Protein AF-A0A7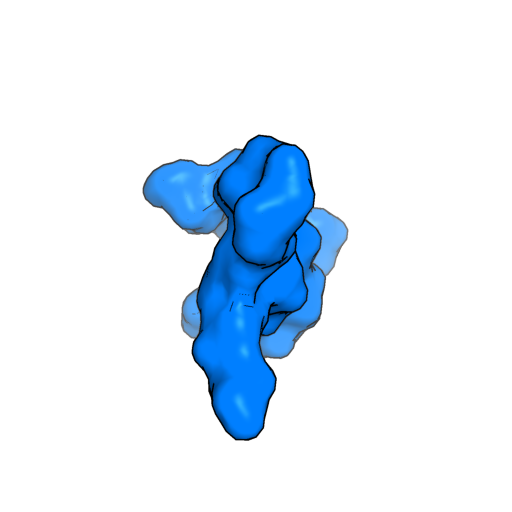C4B6W5-F1 (afdb_monomer)

Mean predicted aligned error: 6.29 Å

Foldseek 3Di:
DPQQADPPPGQGPDFDADPVPRHTHDGPDQADPPPRHGPD

Secondary structure (DSSP, 8-state):
---SB-TTT--B---EE-TTT--EE-TT-SB-TTT--B--

Solvent-accessible surface area (backbone atoms only — not comparable to full-atom values): 2654 Å² total; per-residue (Å²): 134,88,60,55,43,37,92,89,78,64,50,58,61,49,67,45,59,37,91,88,79,60,47,80,32,65,58,89,46,54,46,35,92,85,80,65,48,76,61,112

pLDDT: mean 83.55, std 9.82, range [55.16, 95.12]

Sequence (40 aa):
PNAKFCAGCGTPLQIGKCPKCGAQITPGAKFCPSCGQQLT

Nearest PDB structures (foldseek):
  7r7j-assembly1_A  TM=7.843E-01  e=8.796E-02  Escherichia coli K-12
  5af6-assembly5_J  TM=8.269E-01  e=5.123E-01  Homo sapiens
  7mnr-assembly1_B  TM=8.294E-01  e=9.919E-01  Homo sapiens
  3g9y-assembly1_A  TM=8.177E-01  e=1.149E+00  Homo sapiens
  7mnt-assembly1_B  TM=7.569E-01  e=1.432E+00  Homo sapiens

Structure (mmCIF, N/CA/C/O backbone):
data_AF-A0A7C4B6W5-F1
#
_entry.id   AF-A0A7C4B6W5-F1
#
loop_
_atom_site.group_PDB
_atom_site.id
_atom_site.type_symbol
_atom_site.label_atom_id
_atom_site.label_alt_id
_atom_site.label_comp_id
_atom_site.label_asym_id
_atom_site.label_entity_id
_atom_site.label_seq_id
_atom_site.pdbx_PDB_ins_code
_atom_site.Cartn_x
_atom_site.Cartn_y
_atom_site.Cartn_z
_atom_site.occupancy
_atom_site.B_iso_or_equiv
_atom_site.auth_seq_id
_atom_site.auth_comp_id
_atom_site.auth_asym_id
_atom_site.auth_atom_id
_atom_site.pdbx_PDB_model_num
ATOM 1 N N . PRO A 1 1 ? 0.438 -11.474 -15.334 1.00 55.16 1 PRO A N 1
ATOM 2 C CA . PRO A 1 1 ? 1.474 -11.292 -14.284 1.00 55.16 1 PRO A CA 1
ATOM 3 C C . PRO A 1 1 ? 1.036 -10.238 -13.249 1.00 55.16 1 PRO A C 1
ATOM 5 O O . PRO A 1 1 ? 1.072 -9.050 -13.540 1.00 55.16 1 PRO A O 1
ATOM 8 N N . ASN A 1 2 ? 0.576 -10.666 -12.066 1.00 59.28 2 ASN A N 1
ATOM 9 C CA . ASN A 1 2 ? 0.277 -9.765 -10.944 1.00 59.28 2 ASN A CA 1
ATOM 10 C C . ASN A 1 2 ? 1.588 -9.404 -10.234 1.00 59.28 2 ASN A C 1
ATOM 12 O O . ASN A 1 2 ? 1.976 -10.044 -9.256 1.00 59.28 2 ASN A O 1
ATOM 16 N N . ALA A 1 3 ? 2.314 -8.428 -10.778 1.00 69.19 3 ALA A N 1
ATOM 17 C CA . ALA A 1 3 ? 3.538 -7.931 -10.166 1.00 69.19 3 ALA A CA 1
ATOM 18 C C . ALA A 1 3 ? 3.190 -7.219 -8.850 1.00 69.19 3 ALA A C 1
ATOM 20 O O . ALA A 1 3 ? 2.578 -6.155 -8.847 1.00 69.19 3 ALA A O 1
ATOM 21 N N . LYS A 1 4 ? 3.561 -7.825 -7.716 1.00 74.00 4 LYS A N 1
ATOM 22 C CA . LYS A 1 4 ? 3.336 -7.246 -6.380 1.00 74.00 4 LYS A CA 1
ATOM 23 C C . LYS A 1 4 ? 4.260 -6.057 -6.092 1.00 74.00 4 LYS A C 1
ATOM 25 O O . LYS A 1 4 ? 3.935 -5.222 -5.252 1.00 74.00 4 LYS A O 1
ATOM 30 N N . PHE A 1 5 ? 5.370 -5.961 -6.825 1.00 83.88 5 PHE A N 1
ATOM 31 C CA . PHE A 1 5 ? 6.409 -4.942 -6.693 1.00 83.88 5 PHE A CA 1
ATOM 32 C C . PHE A 1 5 ? 6.922 -4.510 -8.073 1.00 83.88 5 PHE A C 1
ATOM 34 O O . PHE A 1 5 ? 6.880 -5.289 -9.028 1.00 83.88 5 PHE A O 1
ATOM 41 N N . CYS A 1 6 ? 7.402 -3.272 -8.173 1.00 80.81 6 CYS A N 1
ATOM 42 C CA . CYS A 1 6 ? 8.023 -2.711 -9.364 1.00 80.81 6 CYS A CA 1
ATOM 43 C C . CYS A 1 6 ? 9.414 -3.321 -9.564 1.00 80.81 6 CYS A C 1
ATOM 45 O O . CYS A 1 6 ? 10.272 -3.199 -8.693 1.00 80.81 6 CYS A O 1
ATOM 47 N N . ALA A 1 7 ? 9.665 -3.928 -10.724 1.00 83.75 7 ALA A N 1
ATOM 48 C CA . ALA A 1 7 ? 10.942 -4.580 -11.022 1.00 83.75 7 ALA A CA 1
ATOM 49 C C . ALA A 1 7 ? 12.132 -3.604 -11.158 1.00 83.75 7 ALA A C 1
ATOM 51 O O . ALA A 1 7 ? 13.274 -4.042 -11.091 1.00 83.75 7 ALA A O 1
ATOM 52 N N . GLY A 1 8 ? 11.880 -2.300 -11.340 1.00 86.00 8 GLY A N 1
ATOM 53 C CA . GLY A 1 8 ? 12.931 -1.284 -11.487 1.00 86.00 8 GLY A CA 1
ATOM 54 C C . GLY A 1 8 ? 13.370 -0.612 -10.180 1.00 86.00 8 GLY A C 1
ATOM 55 O O . GLY A 1 8 ? 14.524 -0.224 -10.058 1.00 86.00 8 GLY A O 1
ATOM 56 N N . CYS A 1 9 ? 12.472 -0.467 -9.199 1.00 84.06 9 CYS A N 1
ATOM 57 C CA . CYS A 1 9 ? 12.762 0.255 -7.949 1.00 84.06 9 CYS A CA 1
ATOM 58 C C . CYS A 1 9 ? 12.285 -0.451 -6.670 1.00 84.06 9 CYS A C 1
ATOM 60 O O . CYS A 1 9 ? 12.502 0.061 -5.576 1.00 84.06 9 CYS A O 1
ATOM 62 N N . GLY A 1 10 ? 11.631 -1.613 -6.773 1.00 79.38 10 GLY A N 1
ATOM 63 C CA . GLY A 1 10 ? 11.193 -2.411 -5.623 1.00 79.38 10 GLY A CA 1
ATOM 64 C C . GLY A 1 10 ? 9.967 -1.871 -4.882 1.00 79.38 10 GLY A C 1
ATOM 65 O O . GLY A 1 10 ? 9.524 -2.486 -3.913 1.00 79.38 10 GLY A O 1
ATOM 66 N N . THR A 1 11 ? 9.376 -0.756 -5.323 1.00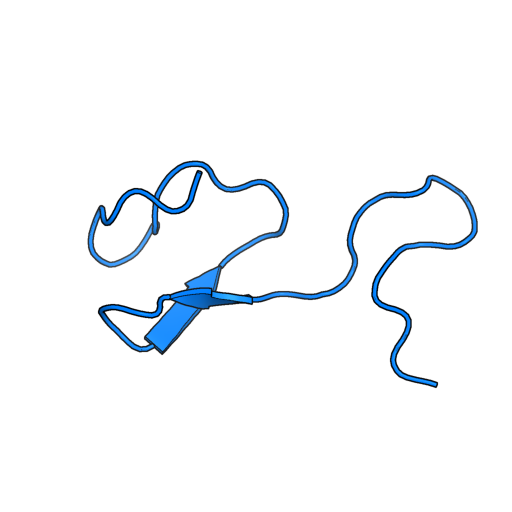 80.69 11 THR A N 1
ATOM 67 C CA . THR A 1 11 ? 8.168 -0.218 -4.687 1.00 80.69 11 THR A CA 1
ATOM 68 C C . THR A 1 11 ? 6.989 -1.179 -4.863 1.00 80.69 11 THR A C 1
ATOM 70 O O . THR A 1 11 ? 6.809 -1.737 -5.949 1.00 80.69 11 THR A O 1
ATOM 73 N N . PRO A 1 12 ? 6.169 -1.417 -3.823 1.00 78.06 12 PRO A N 1
ATOM 74 C CA . PRO A 1 12 ? 5.018 -2.294 -3.958 1.00 78.06 12 PRO A CA 1
ATOM 75 C C . PRO A 1 12 ? 4.011 -1.659 -4.920 1.00 78.06 12 PRO A C 1
ATOM 77 O O . PRO A 1 12 ? 3.577 -0.535 -4.707 1.00 78.06 12 PRO A O 1
ATOM 80 N N . LEU A 1 13 ? 3.652 -2.370 -5.991 1.00 72.38 13 LEU A N 1
ATOM 81 C CA . LEU A 1 13 ? 2.631 -1.932 -6.956 1.00 72.38 13 LEU A CA 1
ATOM 82 C C . LEU A 1 13 ? 1.231 -2.393 -6.542 1.00 72.38 13 LEU A C 1
ATOM 84 O O . LEU A 1 13 ? 0.229 -1.943 -7.096 1.00 72.38 13 LEU A O 1
ATOM 88 N N . GLN A 1 14 ? 1.146 -3.305 -5.570 1.00 68.19 14 GLN A N 1
ATOM 89 C CA . GLN A 1 14 ? -0.130 -3.830 -5.117 1.00 68.19 14 GLN A CA 1
ATOM 90 C C . GLN A 1 14 ? -0.814 -2.838 -4.171 1.00 68.19 14 GLN A C 1
ATOM 92 O O . GLN A 1 14 ? -0.471 -2.727 -2.995 1.00 68.19 14 GLN A O 1
ATOM 97 N N . ILE A 1 15 ? -1.826 -2.154 -4.695 1.00 71.88 15 ILE A N 1
ATOM 98 C CA . ILE A 1 15 ? -2.826 -1.425 -3.913 1.00 71.88 15 ILE A CA 1
ATOM 99 C C . ILE A 1 15 ? -3.625 -2.442 -3.088 1.00 71.88 15 ILE A C 1
ATOM 101 O O . ILE A 1 15 ? -4.271 -3.339 -3.634 1.00 71.88 15 ILE A O 1
ATOM 105 N N . GLY A 1 16 ? -3.531 -2.332 -1.764 1.00 81.88 16 GLY A N 1
ATOM 106 C CA . GLY A 1 16 ? -4.272 -3.172 -0.824 1.00 81.88 16 GLY A CA 1
ATOM 107 C C . GLY A 1 16 ? -5.700 -2.668 -0.615 1.00 81.88 16 GLY A C 1
ATOM 108 O O . GLY A 1 16 ? -6.047 -1.560 -1.019 1.00 81.88 16 GLY A O 1
ATOM 109 N N . LYS A 1 17 ? -6.538 -3.465 0.051 1.00 89.06 17 LYS A N 1
ATOM 110 C CA . LYS A 1 17 ? -7.830 -3.011 0.588 1.00 89.06 17 LYS A CA 1
ATOM 111 C C . LYS A 1 17 ? -7.792 -3.068 2.104 1.00 89.06 17 LYS A C 1
ATOM 113 O O . LYS A 1 17 ? -7.223 -3.998 2.671 1.00 89.06 17 LYS A O 1
ATOM 118 N N . CYS A 1 18 ? -8.385 -2.078 2.756 1.00 91.75 18 CYS A N 1
ATOM 119 C CA . CYS A 1 18 ? -8.447 -2.022 4.204 1.00 91.75 18 CYS A CA 1
ATOM 120 C C . CYS A 1 18 ? -9.241 -3.226 4.718 1.00 91.75 18 CYS A C 1
ATOM 122 O O . CYS A 1 18 ? -10.381 -3.400 4.293 1.00 91.75 18 CYS A O 1
ATOM 124 N N . PRO A 1 19 ? -8.700 -4.029 5.647 1.00 88.38 19 PRO A N 1
ATOM 125 C CA . PRO A 1 19 ? -9.415 -5.190 6.171 1.00 88.38 19 PRO A CA 1
ATOM 126 C C . PRO A 1 19 ? -10.646 -4.790 6.996 1.00 88.38 19 PRO A C 1
ATOM 128 O O . PRO A 1 19 ? -11.573 -5.578 7.135 1.00 88.38 19 PRO A O 1
ATOM 131 N N . LYS A 1 20 ? -10.678 -3.556 7.520 1.00 93.75 20 LYS A N 1
ATOM 132 C CA . LYS A 1 20 ? -11.782 -3.049 8.340 1.00 93.75 20 LYS A CA 1
ATOM 133 C C . LYS A 1 20 ? -12.949 -2.509 7.513 1.00 93.75 20 LYS A C 1
ATOM 135 O O . LYS A 1 20 ? -14.096 -2.776 7.844 1.00 93.75 20 LYS A O 1
ATOM 140 N N . CYS A 1 21 ? -12.673 -1.71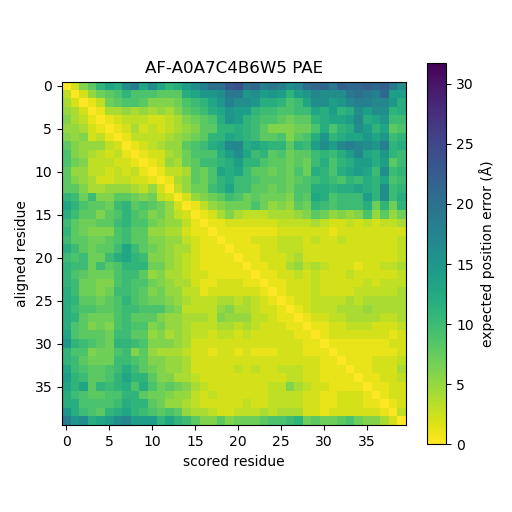2 6.478 1.00 95.12 21 CYS A N 1
ATOM 141 C CA . CYS A 1 21 ? -13.719 -1.018 5.712 1.00 95.12 21 CYS A CA 1
ATOM 142 C C . CYS A 1 21 ? -13.722 -1.321 4.207 1.00 95.12 21 CYS A C 1
ATOM 144 O O . CYS A 1 21 ? -14.593 -0.840 3.493 1.00 95.12 21 CYS A O 1
ATOM 146 N N . GLY A 1 22 ? -12.741 -2.066 3.694 1.00 90.31 22 GLY A N 1
ATOM 147 C CA . GLY A 1 22 ? -12.619 -2.395 2.271 1.00 90.31 22 GLY A CA 1
ATOM 148 C C . GLY A 1 22 ? -12.083 -1.270 1.376 1.00 90.31 22 GLY A C 1
ATOM 149 O O . GLY A 1 22 ? -11.885 -1.504 0.183 1.00 90.31 22 GLY A O 1
ATOM 150 N N . ALA A 1 23 ? -11.813 -0.076 1.921 1.00 91.56 23 ALA A N 1
ATOM 151 C CA . ALA A 1 23 ? -11.287 1.057 1.157 1.00 91.56 23 ALA A CA 1
ATOM 152 C C . ALA A 1 23 ? -9.915 0.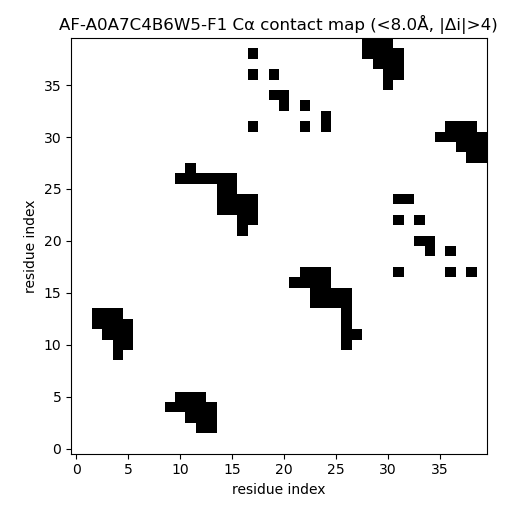747 0.543 1.00 91.56 23 ALA A C 1
ATOM 154 O O . ALA A 1 23 ? -9.111 0.030 1.139 1.00 91.56 23 ALA A O 1
ATOM 155 N N . GLN A 1 24 ? -9.625 1.311 -0.629 1.00 89.25 24 GLN A N 1
ATOM 156 C CA . GLN A 1 24 ? -8.316 1.157 -1.262 1.00 89.25 24 GLN A CA 1
ATOM 157 C C . GLN A 1 24 ? -7.225 1.821 -0.422 1.00 89.25 24 GLN A C 1
ATOM 159 O O . GLN A 1 24 ? -7.392 2.928 0.092 1.00 89.25 24 GLN A O 1
ATOM 164 N N . ILE A 1 25 ? -6.103 1.125 -0.291 1.00 88.75 25 ILE A N 1
ATOM 165 C 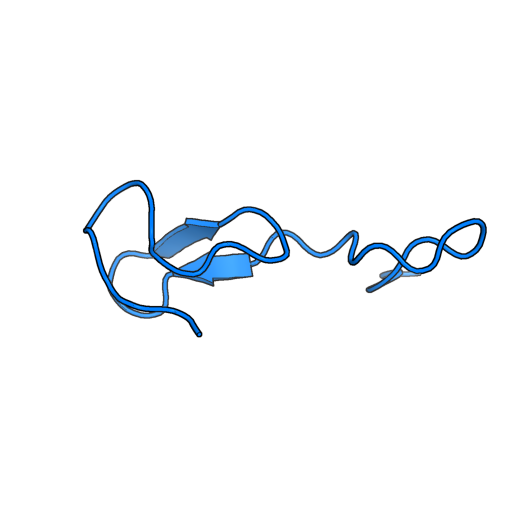CA . ILE A 1 25 ? -4.943 1.573 0.459 1.00 88.75 25 ILE A CA 1
ATOM 166 C C . ILE A 1 25 ? -3.757 1.660 -0.485 1.00 88.75 25 ILE A C 1
ATOM 168 O O . ILE A 1 25 ? -3.460 0.718 -1.225 1.00 88.75 25 ILE A O 1
ATOM 172 N N . THR A 1 26 ? -3.045 2.775 -0.410 1.00 83.69 26 THR A N 1
ATOM 173 C CA . THR A 1 26 ? -1.751 2.905 -1.053 1.00 83.69 26 THR A CA 1
ATOM 174 C C . THR A 1 26 ? -0.701 2.007 -0.389 1.00 83.69 26 THR A C 1
ATOM 176 O O . THR A 1 26 ? -0.727 1.779 0.826 1.00 83.69 26 THR A O 1
ATOM 179 N N . PRO A 1 27 ? 0.249 1.492 -1.178 1.00 79.12 27 PRO A N 1
ATOM 180 C CA . PRO A 1 27 ? 1.377 0.743 -0.654 1.00 79.12 27 PRO A CA 1
ATOM 181 C C . PRO A 1 27 ? 2.181 1.571 0.360 1.00 79.12 27 PRO A C 1
ATOM 183 O O . PRO A 1 27 ? 2.508 2.726 0.099 1.00 79.12 27 PRO A O 1
ATOM 186 N N . GLY A 1 28 ? 2.497 0.987 1.519 1.00 79.69 28 GLY A N 1
ATOM 187 C CA . GLY A 1 28 ? 3.261 1.660 2.580 1.00 79.69 28 GLY A CA 1
ATOM 188 C C . GLY A 1 28 ? 2.451 2.599 3.485 1.00 79.69 28 GLY A C 1
ATOM 189 O O . GLY A 1 28 ? 3.032 3.246 4.359 1.00 79.69 28 GLY A O 1
ATOM 190 N N . ALA A 1 29 ? 1.126 2.680 3.328 1.00 86.38 29 ALA A N 1
ATOM 191 C CA . ALA A 1 29 ? 0.291 3.452 4.242 1.00 86.38 29 ALA A CA 1
ATOM 192 C C . ALA A 1 29 ? 0.269 2.818 5.645 1.00 86.38 29 ALA A C 1
ATOM 194 O O . 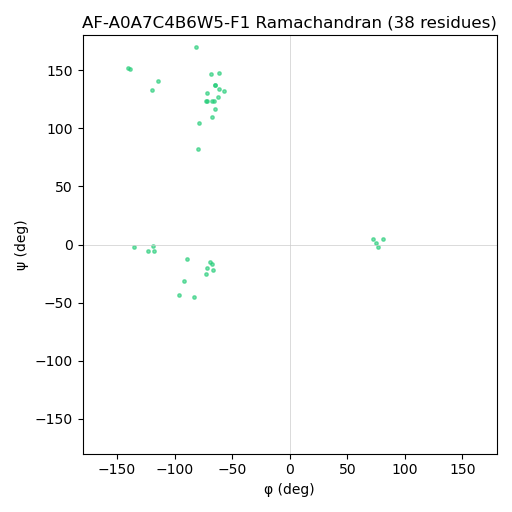ALA A 1 29 ? -0.140 1.673 5.815 1.00 86.38 29 ALA A O 1
ATOM 195 N N . LYS A 1 30 ? 0.657 3.591 6.667 1.00 89.31 30 LYS A N 1
ATOM 196 C CA . LYS A 1 30 ? 0.595 3.169 8.080 1.00 89.31 30 LYS A CA 1
ATOM 197 C C . LYS A 1 30 ? -0.839 3.122 8.622 1.00 89.31 30 LYS A C 1
ATOM 199 O O . LYS A 1 30 ? -1.122 2.385 9.562 1.00 89.31 30 LYS A O 1
ATOM 204 N N . PHE A 1 31 ? -1.738 3.907 8.029 1.00 93.06 31 PHE A N 1
ATOM 205 C CA . PHE A 1 31 ? -3.137 4.028 8.432 1.00 93.06 31 PHE A CA 1
ATOM 206 C C . PHE A 1 31 ? -4.048 4.084 7.206 1.00 93.06 31 PHE A C 1
ATOM 208 O O . PHE A 1 31 ? -3.659 4.571 6.145 1.00 93.06 31 PHE A O 1
ATOM 215 N N . CYS A 1 32 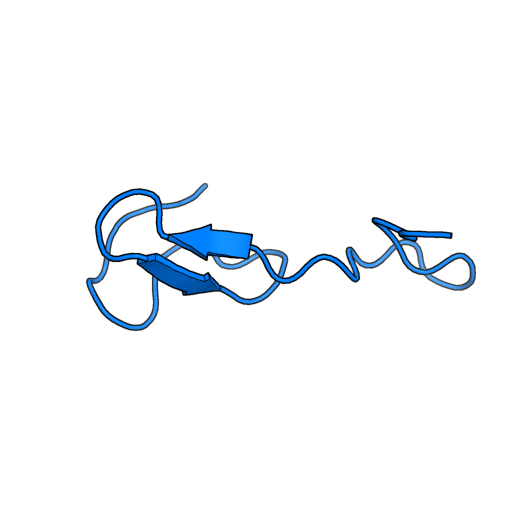? -5.279 3.605 7.357 1.00 93.31 32 CYS A N 1
ATOM 216 C CA . CYS A 1 32 ? -6.302 3.683 6.334 1.00 93.31 32 CYS A CA 1
ATOM 217 C C . CYS A 1 32 ? -6.786 5.135 6.202 1.00 93.31 32 CYS A C 1
ATOM 219 O O . CYS 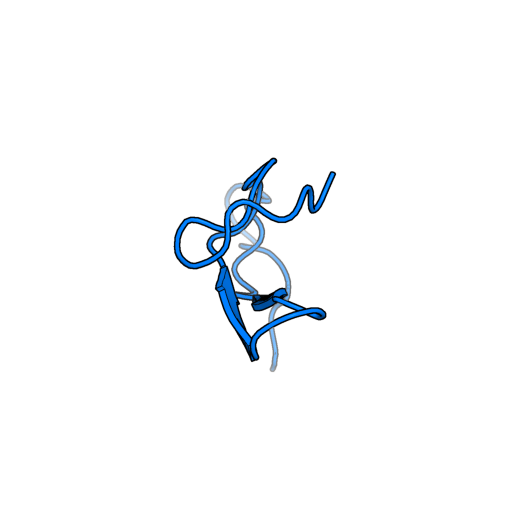A 1 32 ? -7.312 5.676 7.177 1.00 93.31 32 CYS A O 1
ATOM 221 N N . PRO A 1 33 ? -6.710 5.742 5.006 1.00 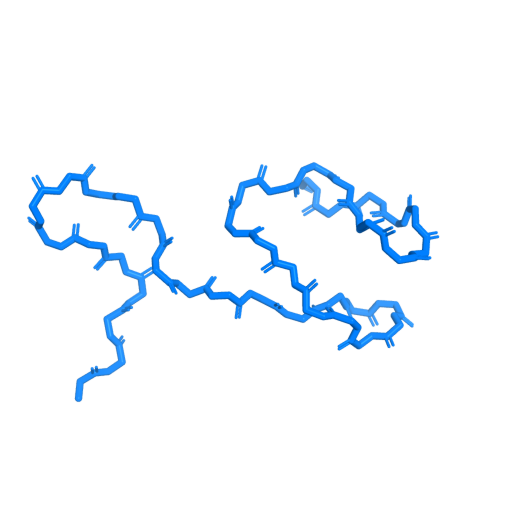90.69 33 PRO A N 1
ATOM 222 C CA . PRO A 1 33 ? -7.127 7.130 4.798 1.00 90.69 33 PRO A CA 1
ATOM 223 C C . PRO A 1 33 ? -8.645 7.332 4.909 1.00 90.69 33 PRO A C 1
ATOM 225 O O . PRO A 1 33 ? -9.106 8.459 5.019 1.00 90.69 33 PRO A O 1
ATOM 228 N N . SER A 1 34 ? -9.428 6.250 4.874 1.00 94.06 34 SER A N 1
ATOM 229 C CA . SER A 1 34 ? -10.890 6.310 4.930 1.00 94.06 34 SER A CA 1
ATOM 230 C C . SER A 1 34 ? -11.445 6.107 6.342 1.00 94.06 34 SER A C 1
ATOM 232 O O . SER A 1 34 ? -12.354 6.824 6.740 1.00 94.06 34 SER A O 1
ATOM 234 N N . CYS A 1 35 ? -10.919 5.144 7.109 1.00 95.00 35 CYS A N 1
ATOM 235 C CA . CYS A 1 35 ? -11.461 4.801 8.433 1.00 95.00 35 CYS A CA 1
ATOM 236 C C . CYS A 1 35 ? -10.476 4.988 9.597 1.00 95.00 35 CYS A C 1
ATOM 238 O O . CYS A 1 35 ? -10.823 4.686 10.738 1.00 95.00 35 CYS A O 1
ATOM 240 N N . GLY A 1 36 ? -9.235 5.405 9.324 1.00 93.19 36 GLY A N 1
ATOM 241 C CA . GLY A 1 36 ? -8.196 5.602 10.339 1.00 93.19 36 GLY A CA 1
ATOM 242 C C . GLY A 1 36 ? -7.617 4.313 10.934 1.00 93.19 36 GLY A C 1
ATOM 243 O O . GLY A 1 36 ? -6.811 4.376 11.856 1.00 93.19 36 GLY A O 1
ATOM 244 N N . GLN A 1 37 ? -8.003 3.130 10.437 1.00 93.25 37 GLN A N 1
ATOM 245 C CA . GLN A 1 37 ? -7.452 1.866 10.930 1.00 93.25 37 GLN A CA 1
ATOM 246 C C . GLN A 1 37 ? -5.944 1.790 10.692 1.00 93.25 37 GLN A C 1
ATOM 248 O O . GLN A 1 37 ? -5.493 2.059 9.587 1.00 93.25 37 GLN A O 1
ATOM 253 N N . GLN A 1 38 ? -5.179 1.379 11.697 1.00 92.69 38 GLN A N 1
ATOM 254 C CA . GLN A 1 38 ? -3.749 1.130 11.558 1.00 92.69 38 GLN A CA 1
ATOM 255 C C . GLN A 1 38 ? -3.500 -0.145 10.730 1.00 92.69 38 GLN A C 1
ATOM 257 O O . GLN A 1 38 ? -4.140 -1.167 10.963 1.00 92.69 38 GLN A O 1
ATOM 262 N N . LEU A 1 39 ? -2.630 -0.051 9.724 1.00 83.88 39 LEU A N 1
ATOM 263 C CA . LEU A 1 39 ? -2.355 -1.092 8.717 1.00 83.88 39 LEU A CA 1
ATOM 264 C C . LEU A 1 39 ? -0.909 -1.600 8.751 1.00 83.88 39 LEU A C 1
ATOM 266 O O . LEU A 1 39 ? -0.566 -2.477 7.961 1.00 83.88 39 LEU A O 1
ATOM 270 N N . THR A 1 40 ? -0.084 -0.959 9.588 1.00 68.06 40 THR A N 1
ATOM 271 C CA . THR A 1 40 ? 1.334 -1.270 9.817 1.00 68.06 40 THR A CA 1
ATOM 272 C C . THR A 1 40 ? 1.572 -2.734 10.105 1.00 68.06 40 THR A C 1
ATOM 274 O O . THR A 1 40 ? 0.786 -3.285 10.908 1.00 68.06 40 THR A O 1
#

Radius of gyration: 11.12 Å; Cα contacts (8 Å, |Δi|>4): 57; chains: 1; bounding box: 27×18×26 Å